Protein AF-A0A6V7JP22-F1 (afdb_monomer)

Mean predicted aligned error: 1.85 Å

Sequence (40 aa):
WFHPNISGIEAEKLLMERGYDSSFLARPSSSNPGDFTLSV

Secondary structure (DSSP, 8-state):
-B-TT--HHHHHHHHHHH--TT--EEEE-SSSTT-EEEE-

Nearest PDB structures (foldseek):
  8s0q-assembly2_B  TM=9.930E-01  e=2.529E-04  Homo sapiens
  7rct-assembly2_A  TM=9.832E-01  e=2.899E-04  Homo sapiens
  5x94-assembly2_B  TM=9.871E-01  e=5.739E-04  Homo sapiens
  6md7-assembly1_A  TM=9.591E-01  e=4.367E-04  Homo sapiens
  8u7x-assembly2_B  TM=9.740E-01  e=7.043E-04  Homo sapiens

Radius of gyration: 9.7 Å; Cα contacts (8 Å, |Δi|>4): 56; chains: 1; bounding box: 23×14×24 Å

InterPro domains:
  IPR000980 SH2 domain [PF00017] (1-40)
  IPR000980 SH2 domain [PS50001] (1-40)
  IPR036860 SH2 domain superfamily [G3DSA:3.30.505.10] (1-40)
  IPR036860 SH2 domain superfamily [SSF55550] (1-40)
  IPR052123 Non-receptor Tyrosine Phosphatase [PTHR46257] (1-40)

pLDDT: mean 97.09, std 1.72, range [90.56, 98.5]

Structure (mmCIF, N/CA/C/O backbone):
data_AF-A0A6V7JP22-F1
#
_entry.id   AF-A0A6V7JP22-F1
#
loop_
_atom_site.group_PDB
_atom_site.id
_atom_site.type_symbol
_atom_site.label_atom_id
_atom_site.label_alt_id
_atom_site.label_comp_id
_atom_site.label_asym_id
_atom_site.label_entity_id
_atom_site.label_seq_id
_atom_site.pdbx_PDB_ins_code
_atom_site.Cartn_x
_atom_site.Cartn_y
_atom_site.Cartn_z
_atom_site.occupancy
_atom_site.B_iso_or_equiv
_atom_site.auth_seq_id
_atom_site.auth_comp_id
_atom_site.auth_asym_id
_atom_site.auth_atom_id
_atom_site.pdbx_PDB_model_num
ATOM 1 N N . TRP A 1 1 ? -7.479 4.218 -2.869 1.00 90.56 1 TRP A N 1
ATOM 2 C CA . TRP A 1 1 ? -7.026 2.851 -3.181 1.00 90.56 1 TRP A CA 1
ATOM 3 C C . TRP A 1 1 ? -5.631 2.864 -3.789 1.00 90.56 1 TRP A C 1
ATOM 5 O O . TRP A 1 1 ? -4.827 2.081 -3.326 1.00 90.56 1 TRP A O 1
ATOM 15 N N . PHE A 1 2 ? -5.286 3.737 -4.747 1.00 97.88 2 PHE A N 1
ATOM 16 C CA . PHE A 1 2 ? -3.900 3.872 -5.225 1.00 97.88 2 PHE A CA 1
ATOM 17 C C . PHE A 1 2 ? -3.146 5.014 -4.524 1.00 97.88 2 PHE A C 1
ATOM 19 O O . PHE A 1 2 ? -3.666 6.126 -4.427 1.00 97.88 2 PHE A O 1
ATOM 26 N N . HIS A 1 3 ? -1.937 4.732 -4.039 1.00 97.69 3 HIS A N 1
ATOM 27 C CA . HIS A 1 3 ? -1.081 5.651 -3.291 1.00 97.69 3 HIS A CA 1
ATOM 28 C C . HIS A 1 3 ? 0.319 5.682 -3.938 1.00 97.69 3 HIS A C 1
ATOM 30 O O . HIS A 1 3 ? 1.134 4.799 -3.672 1.00 97.69 3 HIS A O 1
ATOM 36 N N . PRO A 1 4 ? 0.621 6.675 -4.797 1.00 96.88 4 PRO A N 1
ATOM 37 C CA . PRO A 1 4 ? 1.827 6.661 -5.633 1.00 96.88 4 PRO A CA 1
ATOM 38 C C . PRO A 1 4 ? 3.134 6.919 -4.874 1.00 96.88 4 PRO A C 1
ATOM 40 O O . PRO A 1 4 ? 4.198 6.612 -5.391 1.00 96.88 4 PRO A O 1
ATOM 43 N N . ASN A 1 5 ? 3.068 7.486 -3.668 1.00 96.19 5 ASN A N 1
ATOM 44 C CA . ASN A 1 5 ? 4.235 8.037 -2.974 1.00 96.19 5 ASN A CA 1
ATOM 45 C C . ASN A 1 5 ? 4.406 7.472 -1.559 1.00 96.19 5 ASN A C 1
ATOM 47 O O . ASN A 1 5 ? 4.878 8.189 -0.683 1.00 96.19 5 ASN A O 1
ATOM 51 N N . ILE A 1 6 ? 3.973 6.232 -1.313 1.00 96.69 6 ILE A N 1
ATOM 52 C CA . ILE A 1 6 ? 4.122 5.597 0.003 1.00 96.69 6 ILE A CA 1
ATOM 53 C C . ILE A 1 6 ? 4.920 4.298 -0.088 1.00 96.69 6 ILE A C 1
ATOM 55 O O . ILE A 1 6 ? 4.779 3.511 -1.029 1.00 96.69 6 ILE A O 1
ATOM 59 N N . SER A 1 7 ? 5.750 4.075 0.921 1.00 96.56 7 SER A N 1
ATOM 60 C CA . SER A 1 7 ? 6.492 2.842 1.162 1.00 96.56 7 SER A CA 1
ATOM 61 C C . SER A 1 7 ? 5.596 1.734 1.731 1.00 96.56 7 SER A C 1
ATOM 63 O O . SER A 1 7 ? 4.441 1.954 2.100 1.00 96.56 7 SER A O 1
ATOM 65 N N . GLY A 1 8 ? 6.142 0.519 1.838 1.00 97.00 8 GLY A N 1
ATOM 66 C CA . GLY A 1 8 ? 5.459 -0.588 2.518 1.00 97.00 8 GLY A CA 1
ATOM 67 C C . GLY A 1 8 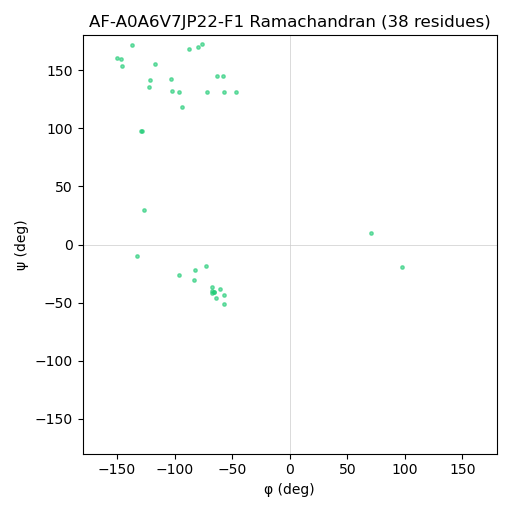? 5.156 -0.320 3.987 1.00 97.00 8 GLY A C 1
ATOM 68 O O . GLY A 1 8 ? 4.063 -0.639 4.437 1.00 97.00 8 GLY A O 1
ATOM 69 N N . ILE A 1 9 ? 6.076 0.335 4.694 1.00 97.69 9 ILE A N 1
ATOM 70 C CA . ILE A 1 9 ? 5.926 0.656 6.119 1.00 97.69 9 ILE A CA 1
ATOM 71 C C . ILE A 1 9 ? 4.811 1.690 6.325 1.00 97.69 9 ILE A C 1
ATOM 73 O O . ILE A 1 9 ? 3.990 1.567 7.231 1.00 97.69 9 ILE A O 1
ATOM 77 N N . GLU A 1 10 ? 4.739 2.708 5.465 1.00 98.06 10 GLU A N 1
ATOM 78 C CA . GLU A 1 10 ? 3.665 3.706 5.526 1.00 98.06 10 GLU A CA 1
ATOM 79 C C . GLU A 1 10 ? 2.302 3.100 5.176 1.00 98.06 10 GLU A C 1
ATOM 81 O O . GLU A 1 10 ? 1.301 3.463 5.791 1.00 98.06 10 GLU A O 1
ATOM 86 N N . ALA A 1 11 ? 2.259 2.163 4.222 1.00 98.31 11 ALA A N 1
ATOM 87 C CA . ALA A 1 11 ? 1.041 1.438 3.873 1.00 98.31 11 ALA A CA 1
ATOM 88 C C . ALA A 1 11 ? 0.520 0.580 5.032 1.00 98.31 11 ALA A C 1
ATOM 90 O O . ALA A 1 11 ? -0.667 0.651 5.343 1.00 98.31 11 ALA A O 1
ATOM 91 N N . GLU A 1 12 ? 1.405 -0.174 5.689 1.00 98.06 12 GLU A N 1
ATOM 92 C CA . GLU A 1 12 ? 1.085 -0.965 6.883 1.00 98.06 12 GLU A CA 1
ATOM 93 C C . GLU A 1 12 ? 0.504 -0.076 7.986 1.00 98.06 12 GLU A C 1
ATOM 95 O O . GLU A 1 12 ? -0.595 -0.327 8.480 1.00 98.06 12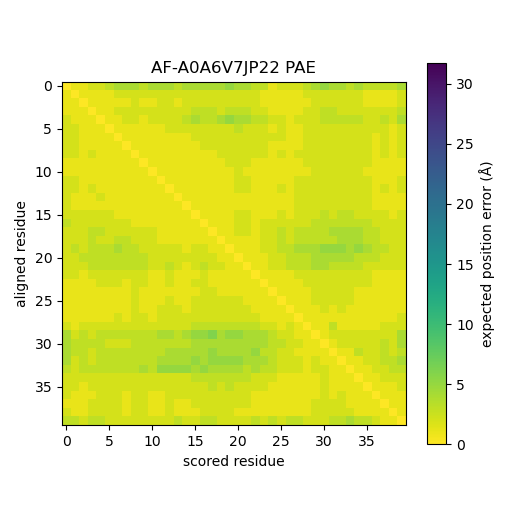 GLU A O 1
ATOM 100 N N . LYS A 1 13 ? 1.193 1.025 8.311 1.00 98.38 13 LYS A N 1
ATOM 101 C CA . LYS A 1 13 ? 0.722 1.979 9.319 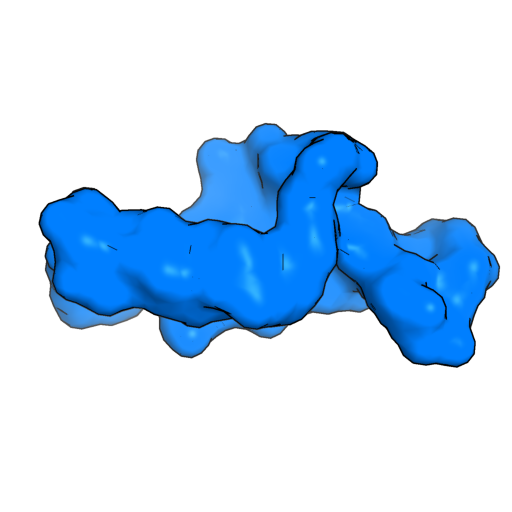1.00 98.38 13 LYS A CA 1
ATOM 102 C C . LYS A 1 13 ? -0.663 2.537 8.976 1.00 98.38 13 LYS A C 1
ATOM 104 O O . LYS A 1 13 ? -1.519 2.631 9.850 1.00 98.38 13 LYS A O 1
ATOM 109 N N . LEU A 1 14 ? -0.902 2.889 7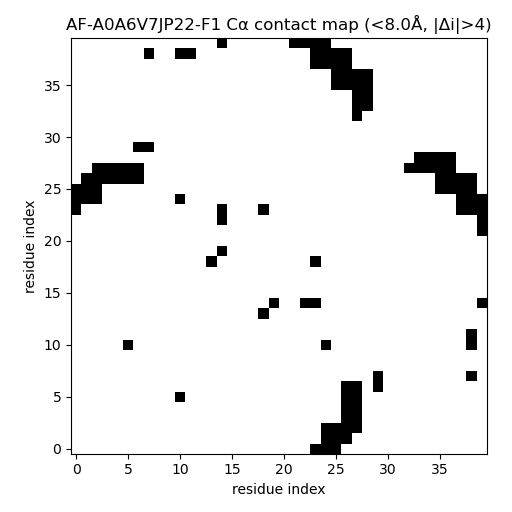.712 1.00 98.12 14 LEU A N 1
ATOM 110 C CA . LEU A 1 14 ? -2.180 3.450 7.275 1.00 98.12 14 LEU A CA 1
ATOM 111 C C . LEU A 1 14 ? -3.331 2.437 7.390 1.00 98.12 14 LEU A C 1
ATOM 113 O O . LEU A 1 14 ? -4.422 2.815 7.820 1.00 98.12 14 LEU A O 1
ATOM 117 N N . LEU A 1 15 ? -3.091 1.172 7.028 1.00 98.31 15 LEU A N 1
ATOM 118 C CA . LEU A 1 15 ? -4.070 0.091 7.173 1.00 98.31 15 LEU A CA 1
ATOM 119 C C . LEU A 1 15 ? -4.362 -0.205 8.649 1.00 98.31 15 LEU A C 1
ATOM 121 O O . LEU A 1 15 ? -5.524 -0.342 9.011 1.00 98.31 15 LEU A O 1
ATOM 125 N N . MET A 1 16 ? -3.344 -0.201 9.511 1.00 98.12 16 MET A N 1
ATOM 126 C CA . MET A 1 16 ? -3.521 -0.407 10.953 1.00 98.12 16 MET A CA 1
ATOM 127 C C . MET A 1 16 ? -4.273 0.744 11.638 1.00 98.12 16 MET A C 1
ATOM 129 O O . MET A 1 16 ? -5.090 0.508 12.522 1.00 98.12 16 MET A O 1
ATOM 133 N N . GLU A 1 17 ? -4.003 1.996 11.257 1.00 98.31 17 GLU A N 1
ATOM 134 C CA . GLU A 1 17 ? -4.603 3.170 11.908 1.00 98.31 17 GLU A CA 1
ATOM 135 C C . GLU A 1 17 ? -6.001 3.519 11.382 1.00 98.31 17 GLU A C 1
ATOM 137 O O . GLU A 1 17 ? -6.796 4.124 12.102 1.00 98.31 17 GLU A O 1
ATOM 142 N N . ARG A 1 18 ? -6.278 3.234 10.105 1.00 97.31 18 ARG A N 1
ATOM 143 C CA . ARG A 1 18 ? -7.473 3.740 9.403 1.00 97.31 18 ARG A CA 1
ATOM 144 C C . ARG A 1 18 ? -8.237 2.674 8.630 1.00 97.31 18 ARG A C 1
ATOM 146 O O . ARG A 1 18 ? -9.310 2.974 8.106 1.00 97.31 18 ARG A O 1
ATOM 153 N N . GLY A 1 19 ? -7.669 1.483 8.495 1.00 96.88 19 GLY A N 1
ATOM 154 C CA . GLY A 1 19 ? -8.315 0.361 7.840 1.00 96.88 19 GLY A CA 1
ATOM 155 C C . GLY A 1 19 ? -9.316 -0.343 8.750 1.00 96.88 19 GLY A C 1
ATOM 156 O O . GLY A 1 19 ? -9.417 -0.108 9.951 1.00 96.88 19 GLY A O 1
ATOM 157 N N . TYR A 1 20 ? -10.067 -1.224 8.121 1.00 97.75 20 TYR A N 1
ATOM 158 C CA . TYR A 1 20 ? -10.948 -2.225 8.709 1.00 97.75 20 TYR A CA 1
ATOM 159 C C . TYR A 1 20 ? -10.750 -3.531 7.933 1.00 97.75 20 TYR A C 1
ATOM 161 O O . TYR A 1 20 ? -10.095 -3.525 6.888 1.00 97.75 20 TYR A O 1
A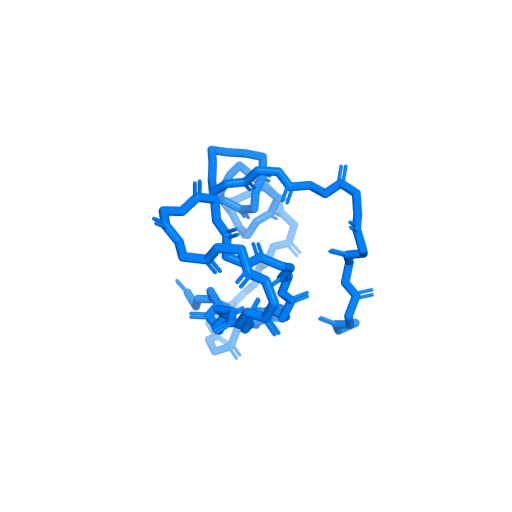TOM 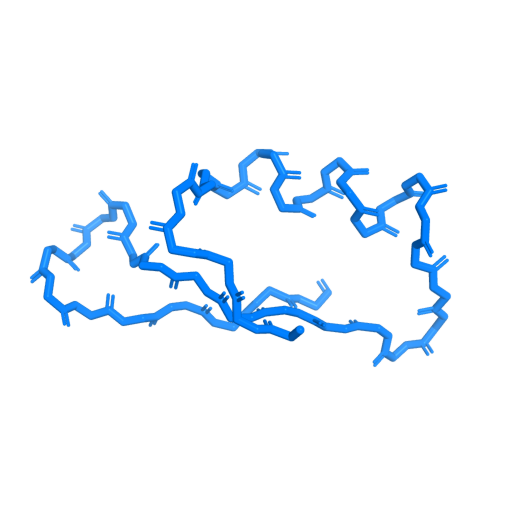169 N N . ASP A 1 21 ? -11.324 -4.636 8.402 1.00 97.50 21 ASP A N 1
ATOM 170 C CA . ASP A 1 21 ? -11.202 -5.938 7.741 1.00 97.50 21 ASP A CA 1
ATOM 171 C C . ASP A 1 21 ? -11.450 -5.847 6.229 1.00 97.50 21 ASP A C 1
ATOM 173 O O . ASP A 1 21 ? -12.445 -5.284 5.771 1.00 97.50 21 ASP A O 1
ATOM 177 N N . SER A 1 22 ? -10.550 -6.442 5.445 1.00 96.94 22 SER A N 1
ATOM 178 C CA . SER A 1 22 ? -10.547 -6.389 3.971 1.00 96.94 22 SER A CA 1
ATOM 179 C C . SER A 1 22 ? -10.188 -5.030 3.347 1.00 96.94 22 SER A C 1
ATOM 181 O O . SER A 1 22 ? -10.330 -4.862 2.133 1.00 96.94 22 SER A O 1
ATOM 183 N N . SER A 1 23 ? -9.708 -4.057 4.128 1.00 98.12 23 SER A N 1
ATOM 184 C CA . SER A 1 23 ? -9.107 -2.839 3.574 1.00 98.12 23 SER A CA 1
ATOM 185 C C . SER A 1 23 ? -7.854 -3.168 2.775 1.00 98.12 23 SER A C 1
ATOM 187 O O . SER A 1 23 ? -7.097 -4.066 3.118 1.00 98.12 23 SER A O 1
ATOM 189 N N . PHE A 1 24 ? -7.627 -2.421 1.699 1.00 98.25 24 PHE A N 1
ATOM 190 C CA . PHE A 1 24 ? -6.449 -2.594 0.864 1.00 98.25 24 PHE A CA 1
ATOM 191 C C . PHE A 1 24 ? -6.037 -1.277 0.216 1.00 98.25 24 PHE A C 1
ATOM 193 O O . PHE A 1 24 ? -6.836 -0.345 0.054 1.00 98.25 24 PHE A O 1
ATOM 200 N N . LEU A 1 25 ? -4.787 -1.220 -0.227 1.00 98.50 25 LEU A N 1
ATOM 201 C CA . LEU A 1 25 ? -4.293 -0.170 -1.104 1.00 98.50 25 LEU A CA 1
ATOM 202 C C . LEU A 1 25 ? -3.248 -0.714 -2.079 1.00 98.50 25 LEU A C 1
ATOM 204 O O . LEU A 1 25 ? -2.555 -1.685 -1.802 1.00 98.50 25 LEU A O 1
ATOM 208 N N . ALA A 1 26 ? -3.119 -0.072 -3.230 1.00 98.44 26 ALA A N 1
ATOM 209 C CA . ALA A 1 26 ? -2.059 -0.308 -4.194 1.00 98.44 26 ALA A CA 1
ATOM 210 C C . ALA A 1 26 ? -1.012 0.809 -4.097 1.00 98.44 26 ALA A C 1
ATOM 212 O O . ALA A 1 26 ? -1.362 1.980 -3.932 1.00 98.44 26 ALA A O 1
ATOM 213 N N . ARG A 1 27 ? 0.265 0.460 -4.245 1.00 98.25 27 ARG A N 1
ATOM 214 C CA . ARG A 1 27 ? 1.406 1.393 -4.239 1.00 98.25 27 ARG A CA 1
ATOM 215 C C . ARG A 1 27 ? 2.512 0.900 -5.176 1.00 98.25 27 ARG A C 1
ATOM 217 O O . ARG A 1 27 ? 2.530 -0.293 -5.478 1.00 98.25 27 ARG A O 1
ATOM 224 N N . PRO A 1 28 ? 3.443 1.752 -5.633 1.00 98.19 28 PRO A N 1
ATOM 225 C CA . PRO A 1 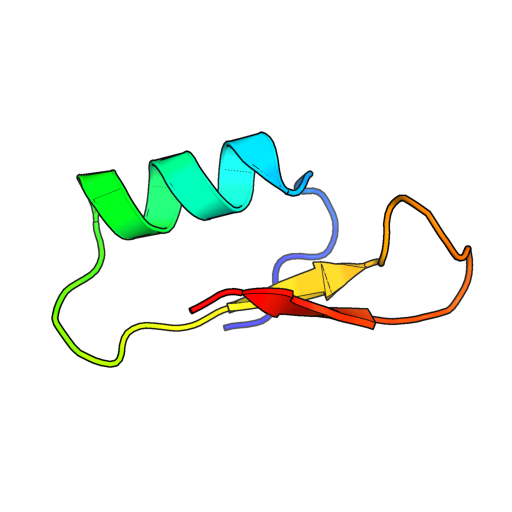28 ? 4.632 1.278 -6.334 1.00 98.19 28 PRO A CA 1
ATOM 226 C C . PRO A 1 28 ?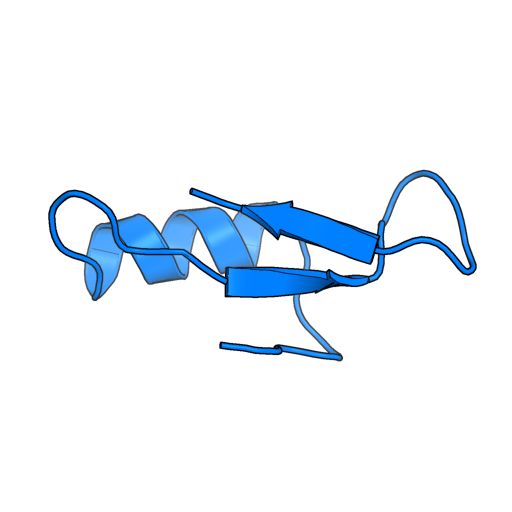 5.451 0.300 -5.481 1.00 98.19 28 PRO A C 1
ATOM 228 O O . PRO A 1 28 ? 5.537 0.428 -4.252 1.00 98.19 28 PRO A O 1
ATOM 231 N N . SER A 1 29 ? 6.048 -0.689 -6.139 1.00 96.62 29 SER A N 1
ATOM 232 C CA . SER A 1 29 ? 6.951 -1.636 -5.495 1.00 96.62 29 SER A CA 1
ATOM 233 C C . SER A 1 29 ? 8.271 -0.953 -5.146 1.00 96.62 29 SER A C 1
ATOM 235 O O . SER A 1 29 ? 8.893 -0.291 -5.973 1.00 96.62 29 SER A O 1
ATOM 237 N N . SER A 1 30 ? 8.716 -1.128 -3.902 1.00 92.00 30 SER A N 1
ATOM 238 C CA . SER A 1 30 ? 10.005 -0.601 -3.441 1.00 92.00 30 SER A CA 1
ATOM 239 C C . SER A 1 30 ? 11.176 -1.511 -3.821 1.00 92.00 30 SER A C 1
ATOM 241 O O . SER A 1 30 ? 12.311 -1.051 -3.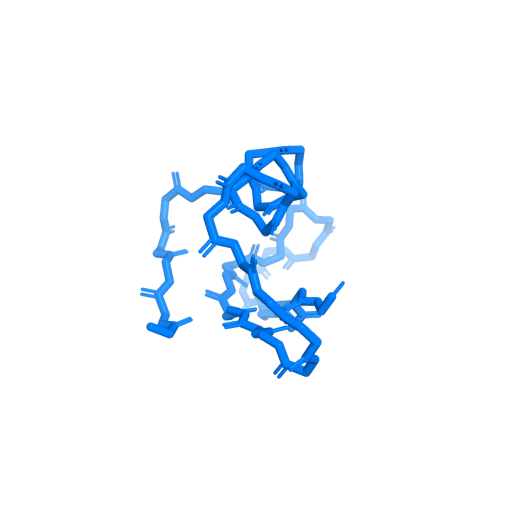861 1.00 92.00 30 SER A O 1
ATOM 243 N N . SER A 1 31 ? 10.916 -2.797 -4.075 1.00 93.62 31 SER A N 1
ATOM 244 C CA . SER A 1 31 ? 11.936 -3.800 -4.404 1.00 93.62 31 SER A CA 1
ATOM 245 C C . SER A 1 31 ? 12.102 -4.021 -5.905 1.00 93.62 31 SER A C 1
ATOM 247 O O . SER A 1 31 ? 13.182 -4.419 -6.330 1.00 93.62 31 SER A O 1
ATOM 249 N N . ASN A 1 32 ? 11.059 -3.762 -6.701 1.00 96.31 32 ASN A N 1
ATOM 250 C CA . ASN A 1 32 ? 11.105 -3.905 -8.152 1.00 96.31 32 ASN A CA 1
ATOM 251 C C . ASN A 1 32 ? 10.585 -2.629 -8.838 1.00 96.31 32 ASN A C 1
ATOM 253 O O . ASN A 1 32 ? 9.370 -2.443 -8.936 1.00 96.31 32 ASN A O 1
ATOM 257 N N . PRO A 1 33 ? 11.473 -1.716 -9.272 1.00 94.44 33 PRO A N 1
ATOM 258 C CA . PRO A 1 33 ? 11.068 -0.478 -9.930 1.00 94.44 33 PRO A CA 1
ATOM 259 C C . PRO A 1 33 ? 10.206 -0.733 -11.173 1.00 94.44 33 PRO A C 1
ATOM 261 O O . PRO A 1 33 ? 10.573 -1.524 -12.035 1.00 94.44 33 PRO A O 1
ATOM 264 N N . GLY A 1 34 ? 9.078 -0.029 -11.281 1.00 95.56 34 GLY A N 1
ATOM 265 C CA . GLY A 1 34 ? 8.113 -0.181 -12.380 1.00 95.56 34 GLY A CA 1
ATOM 266 C C . GLY A 1 34 ? 6.928 -1.092 -12.054 1.00 95.56 34 GLY A C 1
ATOM 267 O O . GLY A 1 34 ? 5.874 -0.946 -12.673 1.00 95.56 34 GLY A O 1
ATOM 268 N N . ASP A 1 35 ? 7.055 -1.946 -11.036 1.00 97.94 35 ASP A N 1
ATOM 269 C CA . ASP A 1 35 ? 5.961 -2.788 -10.557 1.00 97.94 35 ASP A CA 1
ATOM 270 C C . ASP A 1 35 ? 5.093 -2.080 -9.511 1.00 97.94 35 ASP A C 1
ATOM 272 O O . ASP A 1 35 ? 5.458 -1.064 -8.909 1.00 97.94 35 ASP A O 1
ATOM 276 N N . PHE A 1 36 ? 3.948 -2.701 -9.227 1.00 97.69 36 PHE A N 1
ATOM 277 C CA . PHE A 1 36 ? 3.041 -2.318 -8.155 1.00 97.69 36 PHE A CA 1
ATOM 278 C C . PHE A 1 36 ? 2.908 -3.430 -7.115 1.00 97.69 36 PHE A C 1
ATOM 280 O O . PHE A 1 36 ? 3.097 -4.612 -7.388 1.00 97.69 36 PHE A O 1
ATOM 287 N N . THR A 1 37 ? 2.550 -3.038 -5.900 1.00 98.25 37 THR A N 1
ATOM 288 C CA . THR A 1 37 ? 2.250 -3.921 -4.776 1.00 98.25 37 THR A CA 1
ATOM 289 C C . THR A 1 37 ? 0.838 -3.638 -4.283 1.00 98.25 37 THR A C 1
ATOM 291 O O . THR A 1 37 ? 0.466 -2.476 -4.111 1.00 98.25 37 THR A O 1
ATOM 294 N N . LEU A 1 38 ? 0.076 -4.700 -4.020 1.00 98.19 38 LEU A N 1
ATOM 295 C CA . LEU A 1 38 ? -1.187 -4.646 -3.290 1.00 98.19 38 LEU A CA 1
ATOM 296 C C . LEU A 1 38 ? -0.900 -4.926 -1.809 1.00 98.19 38 LEU A C 1
ATOM 298 O O . LEU A 1 38 ? -0.379 -5.985 -1.471 1.00 98.19 38 LEU A O 1
ATOM 302 N N . SER A 1 39 ? -1.187 -3.961 -0.943 1.00 97.81 39 SER A N 1
ATOM 303 C CA . SER A 1 39 ? -1.087 -4.077 0.513 1.00 97.81 39 SER A CA 1
ATOM 304 C C . SER A 1 39 ? -2.485 -4.274 1.093 1.00 97.81 39 SER A C 1
ATOM 306 O O . SER A 1 39 ? -3.404 -3.547 0.710 1.00 97.81 39 SER A O 1
ATOM 308 N N . VAL A 1 40 ? -2.623 -5.264 1.972 1.00 96.25 40 VAL A N 1
ATOM 309 C CA . VAL A 1 40 ? -3.862 -5.727 2.618 1.00 96.25 40 VAL A CA 1
ATOM 310 C C . VAL A 1 40 ? -3.641 -5.865 4.113 1.00 96.25 40 VAL A C 1
ATOM 312 O O . VAL A 1 40 ? -2.476 -6.135 4.486 1.00 96.25 40 VAL A O 1
#

Organism: NCBI:txid1563983

Foldseek 3Di:
DEDEPDDPVRQVVCCVPPNDPPDWYKYADPVDGPDIDIGD

Solvent-accessible surface area (backbone atoms only — not comparable to full-atom values): 2511 Å² total; per-residue (Å²): 94,77,40,86,88,47,55,72,69,57,48,51,52,48,45,73,75,72,44,58,94,89,42,60,37,36,25,54,31,89,89,45,84,92,43,72,39,82,48,109